Protein AF-A0A496TJH7-F1 (afdb_monomer_lite)

pLDDT: mean 87.73, std 9.7, range [60.0, 98.0]

Foldseek 3Di:
DVVVVLVVVLVVVLVVLLVVQLVQLVVVVDDSVLSSVLSVCLLQVVDDDPVSVVVQVVDPSSVVSSVVSNCCNPVVSVVSVVVSVVVVVVVVVVVVVVVVVD

Structure (mmCIF, N/CA/C/O backbone):
data_AF-A0A496TJH7-F1
#
_entry.id   AF-A0A496TJH7-F1
#
loop_
_atom_site.group_PDB
_atom_site.id
_atom_site.type_symbol
_atom_site.label_atom_id
_atom_site.label_alt_id
_atom_site.label_comp_id
_atom_site.label_asym_id
_atom_site.label_entity_id
_atom_site.label_seq_id
_atom_site.pdbx_PDB_ins_code
_atom_site.Cartn_x
_atom_site.Cartn_y
_atom_site.Cartn_z
_atom_site.occupancy
_atom_site.B_iso_or_equiv
_atom_site.auth_seq_id
_atom_site.auth_comp_id
_atom_site.auth_asym_id
_atom_site.auth_atom_id
_atom_site.pdbx_PDB_model_num
ATOM 1 N N . MET A 1 1 ? 10.874 7.191 -22.970 1.00 83.25 1 MET A N 1
ATOM 2 C CA . MET A 1 1 ? 9.401 7.055 -22.818 1.00 83.25 1 MET A CA 1
ATOM 3 C C . MET A 1 1 ? 9.013 5.828 -21.995 1.00 83.25 1 MET A C 1
ATOM 5 O O . MET A 1 1 ? 8.219 5.979 -21.078 1.00 83.25 1 MET A O 1
ATOM 9 N N . THR A 1 2 ? 9.591 4.649 -22.254 1.00 85.12 2 THR A N 1
ATOM 10 C CA . THR A 1 2 ? 9.336 3.404 -21.495 1.00 85.12 2 THR A CA 1
ATOM 11 C C . THR A 1 2 ? 9.529 3.558 -19.984 1.00 85.12 2 THR A C 1
ATOM 13 O O . THR A 1 2 ? 8.628 3.214 -19.232 1.00 85.12 2 THR A O 1
ATOM 16 N N . ALA A 1 3 ? 10.628 4.175 -19.534 1.00 87.00 3 ALA A N 1
ATOM 17 C CA . ALA A 1 3 ? 10.881 4.429 -18.110 1.00 87.00 3 ALA A CA 1
ATOM 18 C C . ALA A 1 3 ? 9.769 5.244 -17.422 1.00 87.00 3 ALA A C 1
ATOM 20 O O . ALA A 1 3 ? 9.342 4.908 -16.320 1.00 87.00 3 ALA A O 1
ATOM 21 N N . LEU A 1 4 ? 9.254 6.279 -18.095 1.00 90.44 4 LEU A N 1
ATOM 22 C CA . LEU A 1 4 ? 8.162 7.102 -17.576 1.00 90.44 4 LEU A CA 1
ATOM 23 C C . LEU A 1 4 ? 6.856 6.304 -17.485 1.00 90.44 4 LEU A C 1
ATOM 25 O O . LEU A 1 4 ? 6.171 6.370 -16.468 1.00 90.44 4 LEU A O 1
ATOM 29 N N . ILE A 1 5 ? 6.532 5.524 -18.521 1.00 92.94 5 ILE A N 1
ATOM 30 C CA . ILE A 1 5 ? 5.339 4.663 -18.542 1.00 92.94 5 ILE A CA 1
ATOM 31 C C . ILE A 1 5 ? 5.417 3.627 -17.415 1.00 92.94 5 ILE A C 1
ATOM 33 O O . ILE A 1 5 ? 4.449 3.453 -16.676 1.00 92.94 5 ILE A O 1
ATOM 37 N N . SER A 1 6 ? 6.576 2.994 -17.229 1.00 91.06 6 SER A N 1
ATOM 38 C CA . SER A 1 6 ? 6.798 2.032 -16.150 1.00 91.06 6 SER A CA 1
ATOM 39 C C . SER A 1 6 ? 6.644 2.665 -14.767 1.00 91.06 6 SER A C 1
ATOM 41 O O . SER A 1 6 ? 5.962 2.099 -13.914 1.00 91.06 6 SER A O 1
ATOM 43 N N . LEU A 1 7 ? 7.208 3.858 -14.546 1.00 92.00 7 LEU A N 1
ATOM 44 C CA . LEU A 1 7 ? 7.049 4.593 -13.289 1.00 92.00 7 LEU A CA 1
ATOM 45 C C . LEU A 1 7 ? 5.575 4.925 -13.009 1.00 92.00 7 LEU A C 1
ATOM 47 O O . LEU A 1 7 ? 5.082 4.677 -11.908 1.00 92.00 7 LEU A O 1
ATOM 51 N N . MET A 1 8 ? 4.858 5.443 -14.010 1.00 94.62 8 MET A N 1
ATOM 52 C CA . MET A 1 8 ? 3.421 5.720 -13.904 1.00 94.62 8 MET A CA 1
ATOM 53 C C . MET A 1 8 ? 2.618 4.450 -13.606 1.00 94.62 8 MET A C 1
ATOM 55 O O . MET A 1 8 ? 1.681 4.491 -12.805 1.00 94.62 8 MET A O 1
ATOM 59 N N . GLY A 1 9 ? 3.012 3.312 -14.181 1.00 94.94 9 GLY A N 1
ATOM 60 C CA . GLY A 1 9 ? 2.434 2.003 -13.883 1.00 94.94 9 GLY A CA 1
ATOM 61 C C . GLY A 1 9 ? 2.610 1.606 -12.417 1.00 94.94 9 GLY A C 1
ATOM 62 O O . GLY A 1 9 ? 1.626 1.288 -11.749 1.00 94.94 9 GLY A O 1
ATOM 63 N N . VAL A 1 10 ? 3.832 1.697 -11.882 1.00 94.31 10 VAL A N 1
ATOM 64 C CA . VAL A 1 10 ? 4.123 1.376 -10.471 1.00 94.31 10 VAL A CA 1
ATOM 65 C C . VAL A 1 10 ? 3.327 2.272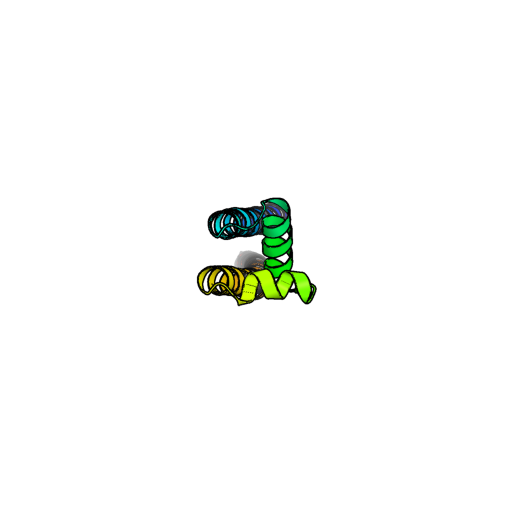 -9.521 1.00 94.31 10 VAL A C 1
ATOM 67 O O . VAL A 1 10 ? 2.727 1.773 -8.565 1.00 94.31 10 VAL A O 1
ATOM 70 N N . ILE A 1 11 ? 3.261 3.577 -9.797 1.00 95.00 11 ILE A N 1
ATOM 71 C CA . ILE A 1 11 ? 2.477 4.523 -8.989 1.00 95.00 11 ILE A CA 1
ATOM 72 C C . ILE A 1 11 ? 0.988 4.168 -9.045 1.00 95.00 11 ILE A C 1
ATOM 74 O O . ILE A 1 11 ? 0.335 4.090 -8.006 1.00 95.00 11 ILE A O 1
ATOM 78 N N . THR A 1 12 ? 0.453 3.893 -10.235 1.00 96.62 12 THR A N 1
ATOM 79 C CA . THR A 1 12 ? -0.965 3.546 -10.413 1.00 96.62 12 THR A CA 1
ATOM 80 C C . THR A 1 12 ? -1.326 2.269 -9.658 1.00 96.62 12 THR A C 1
ATOM 82 O O . THR A 1 12 ? -2.305 2.251 -8.911 1.00 96.62 12 THR A O 1
ATOM 85 N N . ILE A 1 13 ? -0.510 1.218 -9.782 1.00 96.06 13 ILE A N 1
ATOM 86 C CA . ILE A 1 13 ? -0.707 -0.044 -9.056 1.00 96.06 13 ILE A CA 1
ATOM 87 C C . ILE A 1 13 ? -0.639 0.193 -7.544 1.00 96.06 13 ILE A C 1
ATOM 89 O O . ILE A 1 13 ? -1.504 -0.281 -6.810 1.00 96.06 13 ILE A O 1
ATOM 93 N N . SER A 1 14 ? 0.330 0.981 -7.076 1.00 95.25 14 SER A N 1
ATOM 94 C CA . SER A 1 14 ? 0.466 1.335 -5.658 1.00 95.25 14 SER A CA 1
ATOM 95 C C . SER A 1 14 ? -0.791 2.031 -5.119 1.00 95.25 14 SER A C 1
ATOM 97 O O . SER A 1 14 ? -1.310 1.664 -4.064 1.00 95.25 14 SER A O 1
ATOM 99 N N . LEU A 1 15 ? -1.348 2.985 -5.874 1.00 96.25 15 LEU A N 1
ATOM 100 C CA . LEU A 1 15 ? -2.591 3.672 -5.510 1.00 96.25 15 LEU A CA 1
ATOM 101 C C . LEU A 1 15 ? -3.796 2.721 -5.476 1.00 96.25 15 LEU A C 1
ATOM 103 O O . LEU A 1 15 ? -4.641 2.835 -4.583 1.00 96.25 15 LEU A O 1
ATOM 107 N N . ILE A 1 16 ? -3.871 1.765 -6.407 1.00 97.94 16 ILE A N 1
ATOM 108 C CA . ILE A 1 16 ? -4.914 0.730 -6.417 1.00 97.94 16 ILE A CA 1
ATOM 109 C C . ILE A 1 16 ? -4.801 -0.153 -5.170 1.00 97.94 16 ILE A C 1
ATOM 111 O O . ILE A 1 16 ? -5.811 -0.378 -4.504 1.00 97.94 16 ILE A O 1
ATOM 115 N N . VAL A 1 17 ? -3.596 -0.597 -4.802 1.00 97.31 17 VAL A N 1
ATOM 116 C CA . VAL A 1 17 ? -3.371 -1.413 -3.595 1.00 97.31 17 VAL A CA 1
ATOM 117 C C . VAL A 1 17 ? -3.836 -0.672 -2.339 1.00 97.31 17 VAL A C 1
ATOM 119 O O . VAL A 1 17 ? -4.615 -1.220 -1.554 1.00 97.31 17 VAL A O 1
ATOM 122 N N . VAL A 1 18 ? -3.452 0.599 -2.180 1.00 96.81 18 VAL A N 1
ATOM 123 C CA . VAL A 1 18 ? -3.910 1.440 -1.057 1.00 96.81 18 VAL A CA 1
ATOM 124 C C . VAL A 1 18 ? -5.434 1.582 -1.057 1.00 96.81 18 VAL A C 1
ATOM 126 O O . VAL A 1 18 ? -6.077 1.524 -0.002 1.00 96.81 18 VAL A O 1
ATOM 129 N N . ARG A 1 19 ? -6.048 1.736 -2.236 1.00 97.62 19 ARG A N 1
ATOM 130 C CA . ARG A 1 19 ? -7.503 1.857 -2.364 1.00 97.62 19 ARG A CA 1
ATOM 131 C C . ARG A 1 19 ? -8.227 0.574 -1.968 1.00 97.62 19 ARG A C 1
ATOM 133 O O . ARG A 1 19 ? -9.213 0.656 -1.235 1.00 97.62 19 ARG A O 1
ATOM 140 N N . VAL A 1 20 ? -7.736 -0.583 -2.403 1.00 98.00 20 VAL A N 1
ATOM 141 C CA . VAL A 1 20 ? -8.276 -1.896 -2.020 1.00 98.00 20 VAL A CA 1
ATOM 142 C C . VAL A 1 20 ? -8.142 -2.102 -0.511 1.00 98.00 20 VAL A C 1
ATOM 144 O O . VAL A 1 20 ? -9.123 -2.450 0.143 1.00 98.00 20 VAL A O 1
ATOM 147 N N . GLY A 1 21 ? -6.980 -1.781 0.065 1.00 96.50 21 GLY A N 1
ATOM 148 C CA . GLY A 1 21 ? -6.764 -1.817 1.513 1.00 96.50 21 GLY A CA 1
ATOM 149 C C . GLY A 1 21 ? -7.740 -0.929 2.288 1.00 96.50 21 GLY A C 1
ATOM 150 O O . GLY A 1 21 ? -8.312 -1.358 3.287 1.00 96.50 21 GLY A O 1
ATOM 151 N N . THR A 1 22 ? -8.000 0.281 1.784 1.00 96.62 22 THR A N 1
ATOM 152 C CA . THR A 1 22 ? -8.974 1.215 2.375 1.00 96.62 22 THR A CA 1
ATOM 153 C C . THR A 1 22 ? -10.379 0.611 2.404 1.00 96.62 22 THR A C 1
ATOM 155 O O . THR A 1 22 ? -11.068 0.689 3.423 1.00 96.62 22 THR A O 1
ATOM 158 N N . VAL A 1 23 ? -10.824 0.012 1.294 1.00 97.62 23 VAL A N 1
ATOM 159 C CA . VAL A 1 23 ? -12.149 -0.623 1.208 1.00 97.62 23 VAL A CA 1
ATOM 160 C C . VAL A 1 23 ? -12.225 -1.818 2.156 1.00 97.62 23 VAL A C 1
ATOM 162 O O . VAL A 1 23 ? -13.159 -1.892 2.951 1.00 97.62 23 VAL A O 1
ATOM 165 N N . ALA A 1 24 ? -11.211 -2.685 2.150 1.00 96.12 24 ALA A N 1
ATOM 166 C CA . ALA A 1 24 ? -11.148 -3.849 3.028 1.00 96.12 24 ALA A CA 1
ATOM 167 C C . ALA A 1 24 ? -11.205 -3.454 4.514 1.00 96.12 24 ALA A C 1
ATOM 169 O O . ALA A 1 24 ? -11.984 -4.023 5.273 1.00 96.12 24 ALA A O 1
ATOM 170 N N . LEU A 1 25 ? -10.447 -2.433 4.929 1.00 94.00 25 LEU A N 1
ATOM 171 C CA . LEU A 1 25 ? -10.483 -1.912 6.299 1.00 94.00 25 LEU A CA 1
ATOM 172 C C . LEU A 1 25 ? -11.846 -1.301 6.652 1.00 94.00 25 LEU A C 1
ATOM 174 O O . LEU A 1 25 ? -12.356 -1.545 7.746 1.00 94.00 25 LEU A O 1
ATOM 178 N N . THR A 1 26 ? -12.476 -0.580 5.722 1.00 95.00 26 THR A N 1
ATOM 179 C CA . THR A 1 26 ? -13.824 -0.017 5.927 1.00 95.00 26 THR A CA 1
ATOM 180 C C . THR A 1 26 ? -14.858 -1.127 6.154 1.00 95.00 26 THR A C 1
ATOM 182 O O . THR A 1 26 ? -15.694 -1.016 7.047 1.00 95.00 26 THR A O 1
ATOM 185 N N . MET A 1 27 ? -14.760 -2.245 5.423 1.00 94.56 27 MET A N 1
ATOM 186 C CA . MET A 1 27 ? -15.645 -3.407 5.599 1.00 94.56 27 MET A CA 1
ATOM 187 C C . MET A 1 27 ? -15.510 -4.073 6.975 1.00 94.56 27 MET A C 1
ATOM 189 O O . MET A 1 27 ? -16.424 -4.765 7.407 1.00 94.56 27 MET A O 1
ATOM 193 N N . THR A 1 28 ? -14.408 -3.843 7.697 1.00 91.00 28 THR A N 1
ATOM 194 C CA . THR A 1 28 ? -14.252 -4.314 9.084 1.00 91.00 28 THR A CA 1
ATOM 195 C C . THR A 1 28 ? -14.902 -3.394 10.126 1.00 91.00 28 THR A C 1
ATOM 197 O O . THR A 1 28 ? -14.752 -3.642 11.323 1.00 91.00 28 THR A O 1
ATOM 200 N N . GLY A 1 29 ? -15.574 -2.317 9.703 1.00 90.00 29 GLY A N 1
ATOM 201 C CA . GLY A 1 29 ? -16.255 -1.359 10.579 1.00 90.00 29 GLY A CA 1
ATOM 202 C C . GLY A 1 29 ? -15.452 -0.101 10.925 1.00 90.00 29 GLY A C 1
ATOM 203 O O . GLY A 1 29 ? -15.879 0.667 11.782 1.00 90.00 29 GLY A O 1
ATOM 204 N N . LEU A 1 30 ? -14.297 0.135 10.290 1.00 89.25 30 LEU A N 1
ATOM 205 C CA . LEU A 1 30 ? -13.580 1.407 10.430 1.00 89.25 30 LEU A CA 1
ATOM 206 C C . LEU A 1 30 ? -14.267 2.507 9.618 1.00 89.25 30 LEU A C 1
ATOM 208 O O . LEU A 1 30 ? -14.758 2.269 8.513 1.00 89.25 30 LEU A O 1
ATOM 212 N N . SER A 1 31 ? -14.241 3.739 10.131 1.00 92.19 31 SER A N 1
ATOM 213 C CA . SER A 1 31 ? -14.679 4.889 9.342 1.00 92.19 31 SER A CA 1
ATOM 214 C C . SER A 1 31 ? -13.791 5.031 8.104 1.00 92.19 31 SER A C 1
ATOM 216 O O . SER A 1 31 ? -12.591 4.752 8.133 1.00 92.19 31 SER A O 1
ATOM 218 N N . ARG A 1 32 ? -14.364 5.500 6.993 1.00 92.44 32 ARG A N 1
ATOM 219 C CA . ARG A 1 32 ? -13.631 5.635 5.725 1.00 92.44 32 ARG A CA 1
ATOM 220 C C . ARG A 1 32 ? -12.402 6.545 5.837 1.00 92.44 32 ARG A C 1
ATOM 222 O O . ARG A 1 32 ? -11.421 6.332 5.128 1.00 92.44 32 ARG A O 1
ATOM 229 N N . GLN A 1 33 ? -12.460 7.561 6.700 1.00 91.19 33 GLN A N 1
ATOM 230 C CA . GLN A 1 33 ? -11.347 8.480 6.943 1.00 91.19 33 GLN A CA 1
ATOM 231 C C . GLN A 1 33 ? -10.183 7.761 7.632 1.00 91.19 33 GLN A C 1
ATOM 233 O O . GLN A 1 33 ? -9.056 7.832 7.141 1.00 91.19 33 GLN A O 1
ATOM 238 N N . ILE A 1 34 ? -10.480 7.005 8.693 1.00 89.56 34 ILE A N 1
ATOM 239 C CA . ILE A 1 34 ? -9.495 6.204 9.425 1.00 89.56 34 ILE A CA 1
ATOM 240 C C . ILE A 1 34 ? -8.931 5.107 8.518 1.00 89.56 34 ILE A C 1
ATOM 242 O O . ILE A 1 34 ? -7.720 5.001 8.360 1.00 89.56 34 ILE A O 1
ATOM 246 N N . ALA A 1 35 ? -9.789 4.352 7.830 1.00 93.38 35 ALA A N 1
ATOM 247 C CA . ALA A 1 35 ? -9.377 3.274 6.933 1.00 93.38 35 ALA A CA 1
ATOM 248 C C . ALA A 1 35 ? -8.452 3.755 5.802 1.00 93.38 35 ALA A C 1
ATOM 250 O O . ALA A 1 35 ? -7.504 3.058 5.445 1.00 93.38 35 ALA A O 1
ATOM 251 N N . ARG A 1 36 ? -8.703 4.948 5.241 1.00 94.31 36 ARG A N 1
ATOM 252 C CA . ARG A 1 36 ? -7.859 5.530 4.186 1.00 94.31 36 ARG A CA 1
ATOM 253 C C . ARG A 1 36 ? -6.480 5.891 4.716 1.00 94.31 36 ARG A C 1
ATOM 255 O O . ARG A 1 36 ? -5.484 5.533 4.093 1.00 94.31 36 ARG A O 1
ATOM 262 N N . PHE A 1 37 ? -6.435 6.597 5.844 1.00 92.50 37 PHE A N 1
ATOM 263 C CA . PHE A 1 37 ? -5.174 6.973 6.473 1.00 92.50 37 PHE A CA 1
ATOM 264 C C . PHE A 1 37 ? -4.384 5.724 6.873 1.00 92.50 37 PHE A C 1
ATOM 266 O O . PHE A 1 37 ? -3.205 5.606 6.556 1.00 92.50 37 PHE A O 1
ATOM 273 N N . GLN A 1 38 ? -5.061 4.736 7.461 1.00 92.38 38 GLN A N 1
ATOM 274 C CA . GLN A 1 38 ? -4.427 3.502 7.894 1.00 92.38 38 GLN A CA 1
ATOM 275 C C . GLN A 1 38 ? -3.891 2.662 6.728 1.00 92.38 38 GLN A C 1
ATOM 277 O O . GLN A 1 38 ? -2.766 2.172 6.786 1.00 92.38 38 GLN A O 1
ATOM 282 N N . ALA A 1 39 ? -4.655 2.516 5.643 1.00 94.69 39 ALA A N 1
ATOM 283 C CA . ALA A 1 39 ? -4.187 1.786 4.469 1.00 94.69 39 ALA A CA 1
ATOM 284 C C . ALA A 1 39 ? -2.969 2.461 3.820 1.00 94.69 39 ALA A C 1
ATOM 286 O O . ALA A 1 39 ? -2.038 1.776 3.398 1.00 94.69 39 ALA A O 1
ATOM 287 N N . GLN A 1 40 ? -2.967 3.796 3.768 1.00 94.88 40 GLN A N 1
ATOM 288 C CA . GLN A 1 40 ? -1.860 4.569 3.216 1.00 94.88 40 GLN A CA 1
ATOM 289 C C . GLN A 1 40 ? -0.604 4.447 4.086 1.00 94.88 40 GLN A C 1
ATOM 291 O O . GLN A 1 40 ? 0.451 4.098 3.564 1.00 94.88 40 GLN A O 1
ATOM 296 N N . SER A 1 41 ? -0.703 4.652 5.402 1.00 92.69 41 SER A N 1
ATOM 297 C CA . SER A 1 41 ? 0.471 4.556 6.281 1.00 92.69 41 SER A CA 1
ATOM 298 C C . SER A 1 41 ? 0.988 3.121 6.422 1.00 92.69 41 SER A C 1
ATOM 300 O O . SER A 1 41 ? 2.200 2.934 6.528 1.00 92.69 41 SER A O 1
ATOM 302 N N . ALA A 1 42 ? 0.111 2.106 6.353 1.00 94.12 42 ALA A N 1
ATOM 303 C CA . ALA A 1 42 ? 0.517 0.699 6.274 1.00 94.12 42 ALA A CA 1
ATOM 304 C C . ALA A 1 42 ? 1.349 0.431 5.018 1.00 94.12 42 ALA A C 1
ATOM 306 O O . ALA A 1 42 ? 2.437 -0.130 5.102 1.00 94.12 42 ALA A O 1
ATOM 307 N N . PHE A 1 43 ? 0.846 0.855 3.857 1.00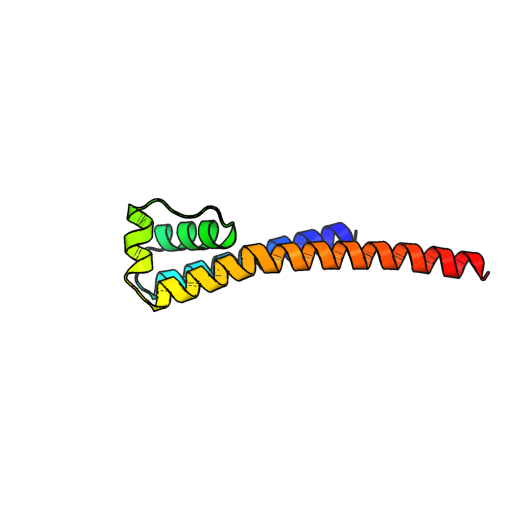 95.25 43 PHE A N 1
ATOM 308 C CA . PHE A 1 43 ? 1.531 0.665 2.583 1.00 95.25 43 PHE A CA 1
ATOM 309 C C . PHE A 1 43 ? 2.848 1.449 2.511 1.00 95.25 43 PHE A C 1
ATOM 311 O O . PHE A 1 43 ? 3.837 0.949 1.996 1.00 95.25 43 PHE A O 1
ATOM 318 N N . SER A 1 44 ? 2.904 2.658 3.068 1.00 91.56 44 SER A N 1
ATOM 319 C CA . SER A 1 44 ? 4.135 3.457 3.099 1.00 91.56 44 SER A CA 1
ATOM 320 C C . SER A 1 44 ? 5.116 3.060 4.212 1.00 91.56 44 SER A C 1
ATOM 322 O O . SER A 1 44 ? 6.212 3.606 4.260 1.00 91.56 44 SER A O 1
ATOM 324 N N . GLY A 1 45 ? 4.745 2.150 5.121 1.00 89.19 45 GLY A N 1
ATOM 325 C CA . GLY A 1 45 ? 5.615 1.683 6.208 1.00 89.19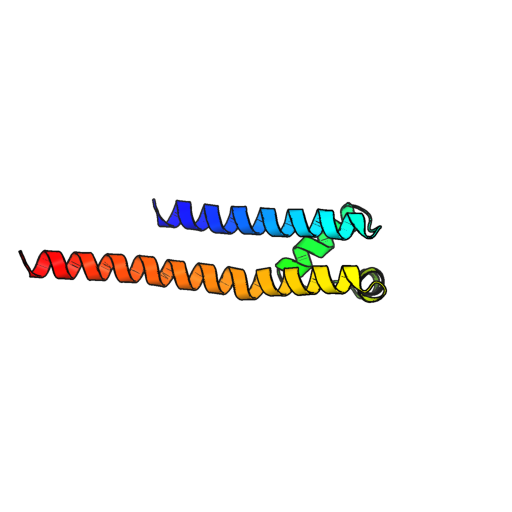 45 GLY A CA 1
ATOM 326 C C . GLY A 1 45 ? 5.861 2.694 7.338 1.00 89.19 45 GLY A C 1
ATOM 327 O O . GLY A 1 45 ? 6.760 2.485 8.145 1.00 89.19 45 GLY A O 1
ATOM 328 N N . VAL A 1 46 ? 5.077 3.774 7.420 1.00 85.38 46 VAL A N 1
ATOM 329 C CA . VAL A 1 46 ? 5.301 4.891 8.368 1.00 85.38 46 VAL A CA 1
ATOM 330 C C . VAL A 1 46 ? 4.685 4.618 9.754 1.00 85.38 46 VAL A C 1
ATOM 332 O O . VAL A 1 46 ? 5.032 5.271 10.733 1.00 85.38 46 VAL A O 1
ATOM 335 N N . GLY A 1 47 ? 3.798 3.621 9.863 1.00 77.88 47 GLY A N 1
ATOM 336 C CA . GLY A 1 47 ? 3.128 3.252 11.117 1.00 77.88 47 GLY A CA 1
ATOM 337 C C . GLY A 1 47 ? 1.938 4.152 11.482 1.00 77.88 47 GLY A C 1
ATOM 338 O O . GLY A 1 47 ? 1.451 4.927 10.658 1.00 77.88 47 GLY A O 1
ATOM 339 N N . PHE A 1 48 ? 1.437 4.017 12.716 1.00 76.88 48 PHE A N 1
ATOM 340 C CA . PHE A 1 48 ? 0.293 4.776 13.247 1.00 76.88 48 PHE A CA 1
ATOM 341 C C . PHE A 1 48 ? 0.596 5.310 14.650 1.00 76.88 48 PHE A C 1
ATOM 343 O O . PHE A 1 48 ? 1.499 4.822 15.328 1.00 76.88 48 PHE A O 1
ATOM 350 N N . THR A 1 49 ? -0.201 6.269 15.119 1.00 72.75 49 THR A N 1
ATOM 351 C CA . THR A 1 49 ? -0.229 6.634 16.541 1.00 72.75 49 THR A CA 1
ATOM 352 C C . THR A 1 49 ? -0.802 5.479 17.376 1.00 72.75 49 THR A C 1
ATOM 354 O O . THR A 1 49 ? -1.502 4.599 16.863 1.00 72.75 49 THR A O 1
ATOM 357 N N . THR A 1 50 ? -0.493 5.440 18.673 1.00 64.75 50 THR A N 1
ATOM 358 C CA . THR A 1 50 ? -0.897 4.345 19.577 1.00 64.75 50 THR A CA 1
ATOM 359 C C . THR A 1 50 ? -2.417 4.190 19.690 1.00 64.75 50 THR A C 1
ATOM 361 O O . THR A 1 50 ? -2.909 3.066 19.625 1.00 64.75 50 THR A O 1
ATOM 364 N N . SER A 1 51 ? -3.168 5.294 19.743 1.00 63.56 51 SER A N 1
ATOM 365 C CA . SER A 1 51 ? -4.641 5.286 19.791 1.00 63.56 51 SER A CA 1
ATOM 366 C C . SER A 1 51 ? -5.282 4.713 18.520 1.00 63.56 51 SER A C 1
ATOM 368 O O . SER A 1 51 ? -6.228 3.934 18.580 1.00 63.56 51 SER A O 1
ATOM 370 N N . GLU A 1 52 ? -4.734 5.042 17.349 1.00 63.28 52 GLU A N 1
ATOM 371 C CA . GLU A 1 52 ? -5.190 4.494 16.065 1.00 63.28 52 GLU A CA 1
ATOM 372 C C . GLU A 1 52 ? -4.816 3.015 15.916 1.00 63.28 52 GLU A C 1
ATOM 374 O O . GLU A 1 52 ? -5.564 2.227 15.334 1.00 63.28 52 GLU A O 1
ATOM 379 N N . SER A 1 53 ? -3.673 2.624 16.484 1.00 61.00 53 SER A N 1
ATOM 380 C CA . SER A 1 53 ? -3.205 1.240 16.483 1.00 61.00 53 SER A CA 1
ATOM 381 C C . SER A 1 53 ? -4.132 0.337 17.292 1.00 61.00 53 SER A C 1
ATOM 383 O O . SER A 1 53 ? -4.484 -0.730 16.795 1.00 61.00 53 SER A O 1
ATOM 385 N N . GLU A 1 54 ? -4.598 0.753 18.476 1.00 63.62 54 GLU A N 1
ATOM 386 C CA . GLU A 1 54 ? -5.524 -0.030 19.317 1.00 63.62 54 GLU A CA 1
ATOM 387 C C . GLU A 1 54 ? -6.799 -0.433 18.569 1.00 63.62 54 GLU A C 1
ATOM 389 O O . GLU A 1 54 ? -7.235 -1.586 18.632 1.00 63.62 54 GLU A O 1
ATOM 394 N N . HIS A 1 55 ? -7.359 0.468 17.763 1.00 60.00 55 HIS A N 1
ATOM 395 C CA . HIS A 1 55 ? -8.516 0.145 16.933 1.00 60.00 55 HIS A CA 1
ATOM 396 C C . HIS A 1 55 ? -8.203 -0.905 15.851 1.00 60.00 55 HIS A C 1
ATOM 398 O O . HIS A 1 55 ? -9.106 -1.614 15.410 1.00 60.00 55 HIS A O 1
ATOM 404 N N . VAL A 1 56 ? -6.952 -1.076 15.429 1.00 60.56 56 VAL A N 1
ATOM 405 C CA . VAL A 1 56 ? -6.552 -2.064 14.412 1.00 60.56 56 VAL A CA 1
ATOM 406 C C . VAL A 1 56 ? -6.164 -3.406 15.026 1.00 60.56 56 VAL A C 1
ATOM 408 O O . VAL A 1 56 ? -6.608 -4.446 14.530 1.00 60.56 56 VAL A O 1
ATOM 411 N N . VAL A 1 57 ? -5.337 -3.421 16.078 1.00 63.66 57 VAL A N 1
ATOM 412 C CA . VAL A 1 57 ? -4.764 -4.676 16.613 1.00 63.66 57 VAL A CA 1
ATOM 413 C C . VAL A 1 57 ? -5.807 -5.568 17.282 1.00 63.66 57 VAL A C 1
ATOM 415 O O . VAL A 1 57 ? -5.644 -6.790 17.281 1.00 63.66 57 VAL A O 1
ATOM 418 N N . ASN A 1 58 ? -6.896 -4.973 17.773 1.00 71.88 58 ASN A N 1
ATOM 419 C CA . ASN A 1 58 ? -7.981 -5.674 18.456 1.00 71.88 58 ASN A CA 1
ATOM 420 C C . ASN A 1 58 ? -8.866 -6.517 17.520 1.00 71.88 58 ASN A C 1
ATOM 422 O O . ASN A 1 58 ? -9.650 -7.332 18.001 1.00 71.88 58 ASN A O 1
ATOM 426 N N . HIS A 1 59 ? -8.740 -6.376 16.192 1.00 81.12 59 HIS A N 1
ATOM 427 C CA . HIS A 1 59 ? -9.523 -7.155 15.231 1.00 81.12 59 HIS A CA 1
ATOM 428 C C . HIS A 1 59 ? -8.617 -8.014 14.325 1.00 81.12 59 HIS A C 1
ATOM 430 O O . HIS A 1 59 ? -7.863 -7.466 13.511 1.00 81.12 59 HIS A O 1
ATOM 436 N N . PRO A 1 60 ? -8.707 -9.361 14.368 1.00 83.50 60 PRO A N 1
ATOM 437 C CA . PRO A 1 60 ? -7.778 -10.247 13.656 1.00 83.50 60 PRO A CA 1
ATOM 438 C C . PRO A 1 60 ? -7.765 -10.012 12.137 1.00 83.50 60 PRO A C 1
ATOM 440 O O . PRO A 1 60 ? -6.697 -10.023 11.527 1.00 83.50 60 PRO A O 1
ATOM 443 N N . ALA A 1 61 ? -8.924 -9.709 11.535 1.00 88.56 61 ALA A N 1
ATOM 444 C CA . ALA A 1 61 ? -9.010 -9.386 10.107 1.00 88.56 61 ALA A CA 1
ATOM 445 C C . ALA A 1 61 ? -8.275 -8.083 9.728 1.00 88.56 61 ALA A C 1
ATOM 447 O O . ALA A 1 61 ? -7.567 -8.056 8.724 1.00 88.56 61 ALA A O 1
ATOM 448 N N . ARG A 1 62 ? -8.373 -7.019 10.547 1.00 91.69 62 ARG A N 1
ATOM 449 C CA . ARG A 1 62 ? -7.684 -5.737 10.296 1.00 91.69 62 ARG A CA 1
ATOM 450 C C . ARG A 1 62 ? -6.175 -5.936 10.311 1.00 91.69 62 ARG A C 1
ATOM 452 O O . ARG A 1 62 ? -5.481 -5.492 9.401 1.00 91.69 62 ARG A O 1
ATOM 459 N N . ARG A 1 63 ? -5.682 -6.699 11.292 1.00 91.00 63 ARG A N 1
ATOM 460 C CA . ARG A 1 63 ? -4.264 -7.055 11.410 1.00 91.00 63 ARG A CA 1
ATOM 461 C C . ARG A 1 63 ? -3.742 -7.788 10.173 1.00 91.00 63 ARG A C 1
ATOM 463 O O . ARG A 1 63 ? -2.627 -7.513 9.738 1.00 91.00 63 ARG A O 1
ATOM 470 N N . GLN A 1 64 ? -4.532 -8.694 9.597 1.00 91.56 64 GLN A N 1
ATOM 471 C CA . GLN A 1 64 ? -4.141 -9.407 8.380 1.00 91.56 64 GLN A CA 1
ATOM 472 C C . GLN A 1 64 ? -4.062 -8.466 7.170 1.00 91.56 64 GLN A C 1
ATOM 474 O O . GLN A 1 64 ? -3.077 -8.506 6.437 1.00 91.56 64 GLN A O 1
ATOM 479 N N . ILE A 1 65 ? -5.046 -7.573 7.004 1.00 94.12 65 ILE A N 1
ATOM 480 C CA . ILE A 1 65 ? -5.051 -6.572 5.925 1.00 94.12 65 ILE A CA 1
ATOM 481 C C . ILE A 1 65 ? -3.815 -5.667 6.029 1.00 94.12 65 ILE A C 1
ATOM 483 O O . ILE A 1 65 ? -3.098 -5.489 5.047 1.00 94.12 65 ILE A O 1
ATOM 487 N N . ILE A 1 66 ? -3.521 -5.149 7.225 1.00 93.25 66 ILE A N 1
ATOM 488 C CA . ILE A 1 66 ? -2.368 -4.267 7.459 1.00 93.25 66 ILE A CA 1
ATOM 489 C C . ILE A 1 66 ? -1.049 -4.988 7.154 1.00 93.25 66 ILE A C 1
ATOM 491 O O . ILE A 1 66 ? -0.191 -4.419 6.484 1.00 93.25 66 ILE A O 1
ATOM 495 N N . ARG A 1 67 ? -0.890 -6.248 7.586 1.00 92.81 67 ARG A N 1
ATOM 496 C CA . ARG A 1 67 ? 0.314 -7.047 7.288 1.00 92.81 67 ARG A CA 1
ATOM 497 C C . ARG A 1 67 ? 0.555 -7.189 5.789 1.00 92.81 67 ARG A C 1
ATOM 499 O O . ARG A 1 67 ? 1.685 -7.022 5.340 1.00 92.81 67 ARG A O 1
ATOM 506 N N . VAL A 1 68 ? -0.499 -7.468 5.022 1.00 95.38 68 VAL A N 1
ATOM 507 C CA . VAL A 1 68 ? -0.402 -7.579 3.561 1.00 95.38 68 VAL A CA 1
ATOM 508 C C . VAL A 1 68 ? -0.039 -6.232 2.936 1.00 95.38 68 VAL A C 1
ATOM 510 O O . VAL A 1 68 ? 0.836 -6.189 2.078 1.00 95.38 68 VAL A O 1
ATOM 513 N N . LEU A 1 69 ? -0.641 -5.127 3.388 1.00 95.06 69 LEU A N 1
ATOM 514 C CA . LEU A 1 69 ? -0.313 -3.790 2.882 1.00 95.06 69 LEU A CA 1
ATOM 515 C C . LEU A 1 69 ? 1.148 -3.406 3.139 1.00 95.06 69 LEU A C 1
ATOM 517 O O . LEU A 1 69 ? 1.799 -2.903 2.229 1.00 95.06 69 LEU A O 1
ATOM 521 N N . ILE A 1 70 ? 1.676 -3.693 4.332 1.00 94.75 70 ILE A N 1
ATOM 522 C CA . ILE A 1 70 ? 3.087 -3.449 4.675 1.00 94.75 70 ILE A CA 1
ATOM 523 C C . ILE A 1 70 ? 4.019 -4.284 3.789 1.00 94.75 70 ILE A C 1
ATOM 525 O O . ILE A 1 70 ? 5.033 -3.777 3.303 1.00 94.75 70 ILE A O 1
ATOM 529 N N . LEU A 1 71 ? 3.683 -5.560 3.570 1.00 95.06 71 LEU A N 1
ATOM 530 C CA . LEU A 1 71 ? 4.470 -6.446 2.715 1.00 95.06 71 LEU A CA 1
ATOM 531 C C . LEU A 1 71 ? 4.483 -5.947 1.263 1.00 95.06 71 LEU A C 1
ATOM 533 O O . LEU A 1 71 ? 5.550 -5.845 0.662 1.00 95.06 71 LEU A O 1
ATOM 537 N N . LEU A 1 72 ? 3.315 -5.603 0.714 1.00 94.94 72 LEU A N 1
ATOM 538 C CA . LEU A 1 72 ? 3.184 -5.092 -0.653 1.00 94.94 72 LEU A CA 1
ATOM 539 C C . LEU A 1 72 ? 3.872 -3.737 -0.836 1.00 94.94 72 LEU A C 1
ATOM 541 O O . LEU A 1 72 ? 4.491 -3.507 -1.871 1.00 94.94 72 LEU A O 1
ATOM 545 N N . GLY A 1 73 ? 3.789 -2.864 0.163 1.00 92.06 73 GLY A N 1
ATOM 546 C CA . GLY A 1 73 ? 4.455 -1.571 0.161 1.00 92.06 73 GLY A CA 1
ATOM 547 C C . GLY A 1 73 ? 5.970 -1.693 0.096 1.00 92.06 73 GLY A C 1
ATOM 548 O O . GLY A 1 73 ? 6.595 -1.211 -0.842 1.00 92.06 73 GLY A O 1
ATOM 549 N N . ASN A 1 74 ? 6.567 -2.401 1.053 1.00 90.88 74 ASN A N 1
ATOM 550 C CA . ASN A 1 74 ? 8.022 -2.517 1.123 1.00 90.88 7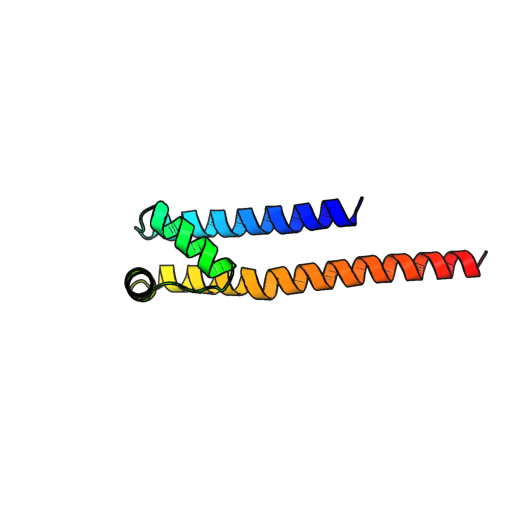4 ASN A CA 1
ATOM 551 C C . ASN A 1 74 ? 8.576 -3.471 0.057 1.00 90.88 74 ASN A C 1
ATOM 553 O O . ASN A 1 74 ? 9.325 -3.059 -0.827 1.00 90.88 74 ASN A O 1
ATOM 557 N N . ALA A 1 75 ? 8.199 -4.752 0.108 1.00 91.19 75 ALA A N 1
ATOM 558 C CA . ALA A 1 75 ? 8.773 -5.759 -0.781 1.00 91.19 75 ALA A CA 1
ATOM 559 C C . ALA A 1 75 ? 8.314 -5.567 -2.233 1.00 91.19 75 ALA A C 1
ATOM 561 O O . ALA A 1 75 ? 9.109 -5.754 -3.155 1.00 91.19 75 ALA A O 1
ATOM 562 N N . GLY A 1 76 ? 7.058 -5.160 -2.446 1.00 89.94 76 GLY A N 1
ATOM 563 C CA . GLY A 1 76 ? 6.508 -4.957 -3.787 1.00 89.94 76 GLY A CA 1
ATOM 564 C C . GLY A 1 76 ? 7.152 -3.782 -4.521 1.00 89.94 76 GLY A C 1
ATOM 565 O O . GLY A 1 76 ? 7.597 -3.957 -5.656 1.00 89.94 76 GLY A O 1
ATOM 566 N N . ILE A 1 77 ? 7.276 -2.611 -3.881 1.00 90.81 77 ILE A N 1
ATOM 567 C CA . ILE A 1 77 ? 7.907 -1.439 -4.514 1.00 90.81 77 ILE A CA 1
ATOM 568 C C . ILE A 1 77 ? 9.392 -1.701 -4.788 1.00 90.81 77 ILE A C 1
ATOM 570 O O . ILE A 1 77 ? 9.854 -1.452 -5.902 1.00 90.81 77 ILE A O 1
ATOM 574 N N . VAL A 1 78 ? 10.135 -2.249 -3.820 1.00 93.06 78 VAL A N 1
ATOM 575 C CA . VAL A 1 78 ? 11.571 -2.541 -3.997 1.00 93.06 78 VAL A CA 1
ATOM 576 C C . VAL A 1 78 ? 11.801 -3.546 -5.129 1.00 93.06 78 VAL A C 1
ATOM 578 O O . VAL A 1 78 ? 12.695 -3.350 -5.958 1.00 93.06 78 VAL A O 1
ATOM 581 N N . SER A 1 79 ? 10.967 -4.587 -5.216 1.00 93.06 79 SER A N 1
ATOM 582 C CA . SER A 1 79 ? 11.054 -5.581 -6.294 1.00 93.06 79 SER A CA 1
ATOM 583 C C . SER A 1 79 ? 10.734 -4.968 -7.657 1.00 93.06 79 SER A C 1
ATOM 585 O O . SER A 1 79 ? 11.435 -5.242 -8.634 1.00 93.06 79 SER A O 1
ATOM 587 N N . ALA A 1 80 ? 9.712 -4.108 -7.733 1.00 92.88 80 ALA A N 1
ATOM 588 C CA . ALA A 1 80 ? 9.343 -3.423 -8.968 1.00 92.88 80 ALA A CA 1
ATOM 589 C C . ALA A 1 80 ? 10.467 -2.499 -9.459 1.00 92.88 80 ALA A C 1
ATOM 591 O O . ALA A 1 80 ? 10.842 -2.561 -10.628 1.00 92.88 80 ALA A O 1
ATOM 592 N N . ILE A 1 81 ? 11.055 -1.695 -8.566 1.00 90.88 81 ILE A N 1
ATOM 593 C CA . ILE A 1 81 ? 12.172 -0.802 -8.905 1.00 90.88 81 ILE A CA 1
ATOM 594 C C . ILE A 1 81 ? 13.379 -1.612 -9.386 1.00 90.88 81 ILE A C 1
ATOM 596 O O . ILE A 1 81 ? 13.909 -1.332 -10.460 1.00 90.88 81 ILE A O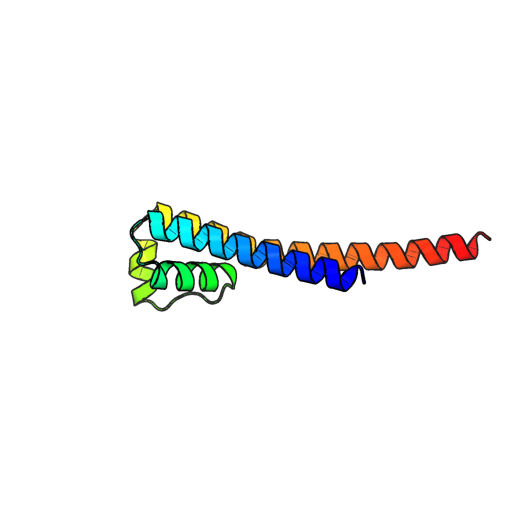 1
ATOM 600 N N . THR A 1 82 ? 13.778 -2.648 -8.643 1.00 94.19 82 THR A N 1
ATOM 601 C CA . THR A 1 82 ? 14.911 -3.514 -9.017 1.00 94.19 82 THR A CA 1
ATOM 602 C C . THR A 1 82 ? 14.700 -4.155 -10.389 1.00 94.19 82 THR A C 1
ATOM 604 O O . THR A 1 82 ? 15.597 -4.140 -11.229 1.00 94.19 82 THR A O 1
ATOM 607 N N . SER A 1 83 ? 13.494 -4.663 -10.650 1.00 92.81 83 SER A N 1
ATOM 608 C CA . SER A 1 83 ? 13.156 -5.291 -11.933 1.00 92.81 83 SER A CA 1
ATOM 609 C C . SER A 1 83 ? 13.228 -4.300 -13.096 1.00 92.81 83 SER A C 1
ATOM 611 O O . SER A 1 83 ? 13.731 -4.642 -14.166 1.00 92.81 83 SER A O 1
ATOM 613 N N . LEU A 1 84 ? 12.768 -3.062 -12.893 1.00 91.56 84 LEU A N 1
ATOM 614 C CA . LEU A 1 84 ? 12.852 -2.012 -13.910 1.00 91.56 84 LEU A CA 1
ATOM 615 C C . LEU A 1 84 ? 14.303 -1.627 -14.211 1.00 91.56 84 LEU A C 1
ATOM 617 O O . LEU A 1 84 ? 14.669 -1.537 -15.381 1.00 91.56 84 LEU A O 1
ATOM 621 N N . LEU A 1 85 ? 15.138 -1.463 -13.181 1.00 90.31 85 LEU A N 1
ATOM 622 C CA . LEU A 1 85 ? 16.563 -1.168 -13.354 1.00 90.31 85 LEU A CA 1
ATOM 623 C C . LEU A 1 85 ? 17.274 -2.266 -14.158 1.00 90.31 85 LEU A C 1
ATOM 625 O O . LEU A 1 85 ? 17.982 -1.963 -15.119 1.00 90.31 85 LEU A O 1
ATOM 629 N N . LEU A 1 86 ? 17.037 -3.536 -13.817 1.00 91.56 86 LEU A N 1
ATOM 630 C CA . LEU A 1 86 ? 17.602 -4.678 -14.544 1.00 91.56 86 LEU A CA 1
ATOM 631 C C . LEU A 1 86 ? 17.106 -4.748 -15.991 1.00 91.56 86 LEU A C 1
ATOM 633 O O . LEU A 1 86 ? 17.897 -5.002 -16.902 1.00 91.56 86 LEU A O 1
ATOM 637 N N . SER A 1 87 ? 15.814 -4.498 -16.216 1.00 89.25 87 SER A N 1
ATOM 638 C CA . SER A 1 87 ? 15.227 -4.499 -17.557 1.00 89.25 87 SER A CA 1
ATOM 639 C C . SER A 1 87 ? 15.871 -3.442 -18.455 1.00 89.25 87 SER A C 1
ATOM 641 O O . SER A 1 87 ? 16.217 -3.744 -19.597 1.00 89.25 87 SER A O 1
ATOM 643 N N . PHE A 1 88 ? 16.090 -2.231 -17.935 1.00 87.12 88 PHE A N 1
ATOM 644 C CA . PHE A 1 88 ? 16.716 -1.157 -18.707 1.00 87.12 88 PHE A CA 1
ATOM 645 C C . PHE A 1 88 ? 18.214 -1.389 -18.923 1.00 87.12 88 PHE A C 1
ATOM 647 O O . PHE A 1 88 ? 18.688 -1.202 -20.040 1.00 87.12 88 PHE A O 1
ATOM 654 N N . SER A 1 89 ? 18.941 -1.884 -17.916 1.00 88.69 89 SER A N 1
ATOM 655 C CA . SER A 1 89 ? 20.364 -2.220 -18.068 1.00 88.69 89 SER A CA 1
ATOM 656 C C . SER A 1 89 ? 20.584 -3.335 -19.098 1.00 88.69 89 SER A C 1
ATOM 658 O O . SER A 1 89 ? 21.485 -3.259 -19.931 1.00 88.69 89 SER A O 1
ATOM 660 N N . THR A 1 90 ? 19.730 -4.359 -19.108 1.00 85.31 90 THR A N 1
ATOM 661 C CA . THR A 1 90 ? 19.830 -5.457 -20.086 1.00 85.31 90 THR A CA 1
ATOM 662 C C . THR A 1 90 ? 19.566 -4.971 -21.518 1.00 85.31 90 THR A C 1
ATOM 664 O O . THR A 1 90 ? 20.219 -5.428 -22.461 1.00 85.31 90 THR A O 1
ATOM 667 N N . ALA A 1 91 ? 18.641 -4.022 -21.694 1.00 80.75 91 ALA A N 1
ATOM 668 C CA . ALA A 1 91 ? 18.324 -3.450 -23.000 1.00 80.75 91 ALA A CA 1
ATOM 669 C C . ALA A 1 91 ? 19.511 -2.685 -23.619 1.00 80.75 91 ALA A C 1
ATOM 671 O O . ALA A 1 91 ? 19.758 -2.838 -24.815 1.00 80.75 91 ALA A O 1
ATOM 672 N N . GLU A 1 92 ? 20.275 -1.927 -22.823 1.00 77.94 92 GLU A N 1
ATOM 673 C CA . GLU A 1 92 ? 21.480 -1.226 -23.302 1.00 77.94 92 GLU A CA 1
ATOM 674 C C . GLU A 1 92 ? 22.568 -2.206 -23.765 1.00 77.94 92 GLU A C 1
ATOM 676 O O . GLU A 1 92 ? 23.077 -2.090 -24.881 1.00 77.94 92 GLU A O 1
ATOM 681 N N . ASN A 1 93 ? 22.854 -3.236 -22.960 1.00 80.94 93 ASN A N 1
ATOM 682 C CA . ASN A 1 93 ? 23.868 -4.249 -23.280 1.00 80.94 93 ASN A CA 1
ATOM 683 C C . ASN A 1 93 ? 23.560 -5.012 -24.583 1.00 80.94 93 ASN A C 1
ATOM 685 O O . ASN A 1 93 ? 24.465 -5.335 -25.352 1.00 80.94 93 ASN A O 1
ATOM 689 N N . THR A 1 94 ? 22.281 -5.295 -24.847 1.00 79.19 94 THR A N 1
ATOM 690 C CA . THR A 1 94 ? 21.853 -6.013 -26.060 1.00 79.19 94 THR A CA 1
ATOM 691 C C . THR A 1 94 ? 22.091 -5.173 -27.319 1.00 79.19 94 THR A C 1
ATOM 693 O O . THR A 1 94 ? 22.503 -5.704 -28.350 1.00 79.19 94 THR A O 1
ATOM 696 N N . GLY A 1 95 ? 21.879 -3.855 -27.234 1.00 77.25 95 GLY A N 1
ATOM 697 C CA . GLY A 1 95 ? 22.130 -2.927 -28.338 1.00 77.25 95 GLY A CA 1
ATOM 698 C C . GLY A 1 95 ? 23.613 -2.832 -28.707 1.00 77.25 95 GLY A C 1
ATOM 699 O O . GLY A 1 95 ? 23.951 -2.893 -29.889 1.00 77.25 95 GLY A O 1
ATOM 700 N N . GLU A 1 96 ? 24.503 -2.763 -27.712 1.00 78.00 96 GLU A N 1
ATOM 701 C CA . GLU A 1 96 ? 25.952 -2.749 -27.962 1.00 78.00 96 GLU A CA 1
ATOM 702 C C . GLU A 1 96 ? 26.451 -4.042 -28.617 1.00 78.00 96 GLU A C 1
ATOM 704 O O . GLU A 1 96 ? 27.282 -3.992 -29.522 1.00 78.00 96 GLU A O 1
ATOM 709 N N . GLN A 1 97 ? 25.951 -5.207 -28.196 1.00 78.00 97 GLN A N 1
ATOM 710 C CA . GLN A 1 97 ? 26.367 -6.487 -28.781 1.00 78.00 97 GLN A CA 1
ATOM 711 C C . GLN A 1 97 ? 25.962 -6.610 -30.252 1.00 78.00 97 GLN A C 1
ATOM 713 O O . GLN A 1 97 ? 26.755 -7.079 -31.065 1.00 78.00 97 GLN A O 1
ATOM 71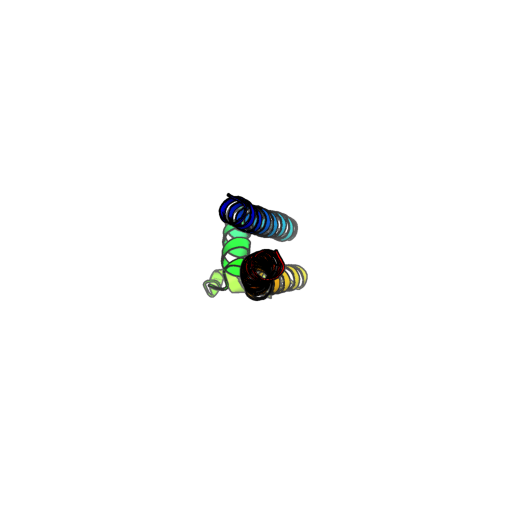8 N N . LEU A 1 98 ? 24.760 -6.146 -30.604 1.00 77.75 98 LEU A N 1
ATOM 719 C CA . LEU A 1 98 ? 24.290 -6.129 -31.990 1.00 77.75 98 LEU A CA 1
ATOM 720 C C . LEU A 1 98 ? 25.102 -5.159 -32.857 1.00 77.75 98 LEU A C 1
ATOM 722 O O . LEU A 1 98 ? 25.425 -5.496 -33.992 1.00 77.75 98 LEU A O 1
ATOM 726 N N . PHE A 1 99 ? 25.487 -3.998 -32.319 1.00 79.62 99 PHE A N 1
ATOM 727 C CA . PHE A 1 99 ? 26.346 -3.044 -33.026 1.00 79.62 99 PHE A CA 1
ATOM 728 C C . PHE A 1 99 ? 27.775 -3.565 -33.244 1.00 79.62 99 PHE A C 1
ATOM 730 O O . PHE A 1 99 ? 28.399 -3.225 -34.238 1.00 79.62 99 PHE A O 1
ATOM 737 N N . ARG A 1 100 ? 28.304 -4.405 -32.346 1.00 80.56 100 ARG A N 1
ATOM 738 C CA . ARG A 1 100 ? 29.654 -4.994 -32.477 1.00 80.56 100 ARG A CA 1
ATOM 739 C C . ARG A 1 100 ? 29.724 -6.189 -33.436 1.00 80.56 100 ARG A C 1
ATOM 741 O O . ARG A 1 100 ? 30.826 -6.626 -33.754 1.00 80.56 100 ARG A O 1
ATOM 748 N N . LEU A 1 101 ? 28.577 -6.745 -33.828 1.00 81.94 101 LEU A N 1
ATOM 749 C CA . LEU A 1 101 ? 28.465 -7.891 -34.739 1.00 81.94 101 LEU A CA 1
ATOM 750 C C . LEU A 1 101 ? 28.137 -7.491 -36.190 1.00 81.94 101 LEU A C 1
ATOM 752 O O . LEU A 1 101 ? 28.173 -8.362 -37.059 1.00 81.94 101 LEU A O 1
ATOM 756 N N . GLY A 1 102 ? 27.805 -6.220 -36.442 1.00 69.75 102 GLY A N 1
ATOM 757 C CA . GLY A 1 102 ? 27.661 -5.635 -37.782 1.00 69.75 102 GLY A CA 1
ATOM 758 C C . GLY A 1 102 ? 28.899 -4.849 -38.181 1.00 69.75 102 GLY A C 1
ATOM 759 O O . GLY A 1 102 ? 29.206 -4.850 -39.392 1.00 69.75 102 GLY A O 1
#

Secondary structure (DSSP, 8-state):
-HHHHHHHHHHHHHHHHHHHHHHHHHHTT--HHHHHHHHHHHHHT----HHHHHHHHTSHHHHHHHHHHHHIIIIIHHHHHHHHHHHHHHHHHHHHHHHHH-

Radius of gyration: 18.97 Å; chains: 1; bounding box: 46×19×58 Å

Sequence (102 aa):
MTALISLMGVITISLIVVRVGTVALTMTGLSRQIARFQAQSAFSGVGFTTSESEHVVNHPARRQIIRVLILLGNAGIVSAITSLLLSFSTAENTGEQLFRLG